Protein AF-A0A9P1MGE6-F1 (afdb_monomer_lite)

Radius of gyration: 12.97 Å; chains: 1; bounding box: 39×23×29 Å

Secondary structure (DSSP, 8-state):
--EEEE---EE-TTS-EEEEEEEEETTEEEEEEEE-TTSPPEEEETTTSGGGS--S-GGGSGGGGSTT-B--HHHHHHHHHHTTPPPPPP---

Foldseek 3Di:
DWWKFKDDQDQDPVRWGWTKTFTDDQFDTAWIWIDTPPDQIDIDGPPPRCVVDDPGTPVVDCRVVDPPRTDDPVVVVVVCVVSVHDDDDDDDD

Structure (mmCIF, N/CA/C/O backbone):
data_AF-A0A9P1MGE6-F1
#
_entry.id   AF-A0A9P1MGE6-F1
#
loop_
_atom_site.group_PDB
_atom_site.id
_atom_site.type_symbol
_atom_site.label_atom_id
_atom_site.label_alt_id
_atom_site.label_comp_id
_atom_site.label_asym_id
_atom_site.label_entity_id
_atom_site.label_seq_id
_atom_site.pdbx_PDB_ins_code
_atom_site.Cartn_x
_atom_site.Cartn_y
_atom_site.Cartn_z
_atom_site.occupancy
_atom_site.B_iso_or_equiv
_atom_site.auth_seq_id
_atom_site.auth_comp_id
_atom_site.auth_asym_id
_atom_site.auth_atom_id
_atom_site.pdbx_PDB_model_num
ATOM 1 N N . MET A 1 1 ? -13.399 -4.893 6.700 1.00 47.75 1 MET A N 1
ATOM 2 C CA . MET A 1 1 ? -12.854 -3.652 7.288 1.00 47.75 1 MET A CA 1
ATOM 3 C C . MET A 1 1 ? -11.391 -3.622 6.889 1.00 47.75 1 MET A C 1
ATOM 5 O O . MET A 1 1 ? -10.645 -4.457 7.373 1.00 47.75 1 MET A O 1
ATOM 9 N N . MET A 1 2 ? -11.038 -2.812 5.889 1.00 50.62 2 MET A N 1
ATOM 10 C CA . MET A 1 2 ? -9.665 -2.704 5.379 1.00 50.62 2 MET A CA 1
ATOM 11 C C . MET A 1 2 ? -8.891 -1.800 6.334 1.00 50.62 2 MET A C 1
ATOM 13 O O . MET A 1 2 ? -9.251 -0.634 6.485 1.00 50.62 2 MET A O 1
ATOM 17 N N . MET A 1 3 ? -7.907 -2.359 7.032 1.00 55.16 3 MET A N 1
ATOM 18 C CA . MET A 1 3 ? -7.119 -1.643 8.029 1.00 55.16 3 MET A CA 1
ATOM 19 C C . MET A 1 3 ? -5.793 -1.268 7.369 1.00 55.16 3 MET A C 1
ATOM 21 O O . MET A 1 3 ? -4.975 -2.130 7.049 1.00 55.16 3 MET A O 1
ATOM 25 N N . LEU A 1 4 ? -5.616 0.019 7.075 1.00 62.66 4 LEU A N 1
ATOM 26 C CA . LEU A 1 4 ? -4.383 0.523 6.480 1.00 62.66 4 LE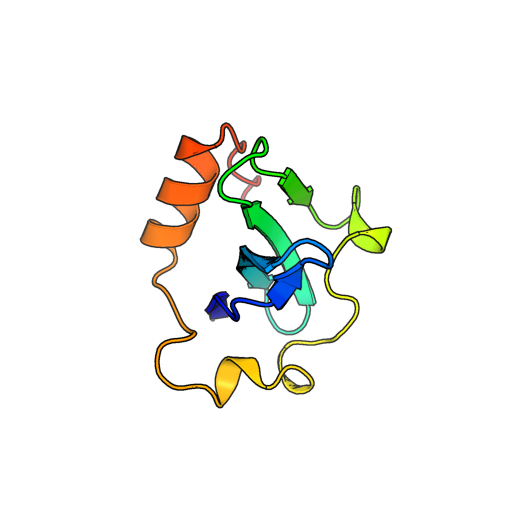U A CA 1
ATOM 27 C C . LEU A 1 4 ? -3.498 1.043 7.589 1.00 62.66 4 LEU A C 1
ATOM 29 O O . LEU A 1 4 ? -3.891 1.942 8.326 1.00 62.66 4 LEU A O 1
ATOM 33 N N . LEU A 1 5 ? -2.308 0.473 7.700 1.00 63.16 5 LEU A N 1
ATOM 34 C CA . LEU A 1 5 ? -1.382 0.811 8.759 1.00 63.16 5 LEU A CA 1
ATOM 35 C C . LEU A 1 5 ? -0.057 1.265 8.154 1.00 63.16 5 LEU A C 1
ATOM 37 O O . LEU A 1 5 ? 0.683 0.512 7.523 1.00 63.16 5 LEU A O 1
ATOM 41 N N . LEU A 1 6 ? 0.231 2.537 8.368 1.00 65.44 6 LEU A N 1
ATOM 42 C CA . LEU A 1 6 ? 1.550 3.127 8.321 1.00 65.44 6 LEU A CA 1
ATOM 43 C C . LEU A 1 6 ? 2.308 2.659 9.563 1.00 65.44 6 LEU A C 1
ATOM 45 O O . LEU A 1 6 ? 1.877 2.943 10.679 1.00 65.44 6 LEU A O 1
ATOM 49 N N . ALA A 1 7 ? 3.484 2.050 9.426 1.00 55.81 7 ALA A N 1
ATOM 50 C CA . ALA A 1 7 ? 4.434 2.269 10.506 1.00 55.81 7 ALA A CA 1
ATOM 51 C C . ALA A 1 7 ? 5.894 2.289 10.101 1.00 55.81 7 ALA A C 1
ATOM 53 O O . ALA A 1 7 ? 6.407 1.432 9.393 1.00 55.81 7 ALA A O 1
ATOM 54 N N . ILE A 1 8 ? 6.516 3.234 10.799 1.00 57.06 8 ILE A N 1
ATOM 55 C CA . ILE A 1 8 ? 7.890 3.335 11.256 1.00 57.06 8 ILE A CA 1
ATOM 56 C C . ILE A 1 8 ? 8.975 3.499 10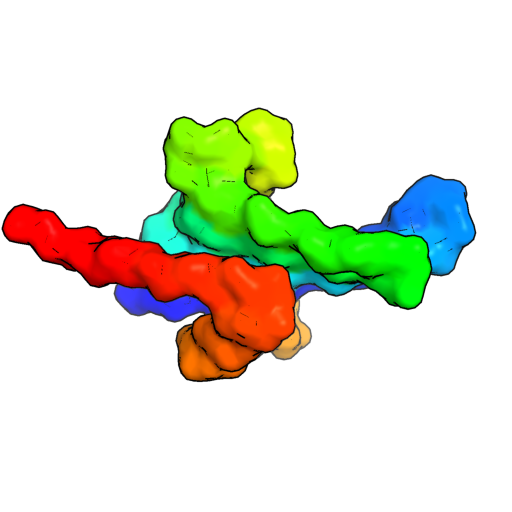.214 1.00 57.06 8 ILE A C 1
ATOM 58 O O . ILE A 1 8 ? 9.448 2.541 9.616 1.00 57.06 8 ILE A O 1
ATOM 62 N N . ASP A 1 9 ? 9.435 4.754 10.155 1.00 52.78 9 ASP A N 1
ATOM 63 C CA . ASP A 1 9 ? 10.807 5.193 10.448 1.00 52.78 9 ASP A CA 1
ATOM 64 C C . ASP A 1 9 ? 11.716 4.037 10.890 1.00 52.78 9 ASP A C 1
ATOM 66 O O . ASP A 1 9 ? 12.035 3.845 12.064 1.00 52.78 9 ASP A O 1
ATOM 70 N N . SER A 1 10 ? 12.056 3.192 9.929 1.00 50.28 10 SER A N 1
ATOM 71 C CA . SER A 1 10 ? 13.072 2.177 10.108 1.00 50.28 10 SER A CA 1
ATOM 72 C C . SER A 1 10 ? 14.373 2.897 9.795 1.00 50.28 10 SER A C 1
ATOM 74 O O . SER A 1 10 ? 14.477 3.476 8.704 1.00 50.28 10 SER A O 1
ATOM 76 N N . PRO A 1 11 ? 15.346 2.945 10.722 1.00 46.16 11 PRO A N 1
ATOM 77 C CA . PRO A 1 11 ? 16.647 3.489 10.390 1.00 46.16 11 PRO A CA 1
ATOM 78 C C . PRO A 1 11 ? 17.216 2.599 9.285 1.00 46.16 11 PRO A C 1
ATOM 80 O O . PRO A 1 11 ? 17.593 1.456 9.537 1.00 46.16 11 PRO A O 1
ATOM 83 N N . ALA A 1 12 ? 17.237 3.088 8.042 1.00 52.03 12 ALA A N 1
ATOM 84 C CA . ALA A 1 12 ? 18.030 2.436 7.018 1.00 52.03 12 ALA A CA 1
ATOM 85 C C . ALA A 1 12 ? 19.485 2.451 7.498 1.00 52.03 12 ALA A C 1
ATOM 87 O O . ALA A 1 12 ? 19.905 3.367 8.210 1.00 52.03 12 ALA A O 1
ATOM 88 N N . SER A 1 13 ? 20.271 1.465 7.079 1.00 50.72 13 SER A N 1
ATOM 89 C CA . SER A 1 13 ? 21.669 1.272 7.488 1.00 50.72 13 SER A CA 1
ATOM 90 C C . SER A 1 13 ? 22.559 2.517 7.293 1.00 50.72 13 SER A C 1
ATOM 92 O O . SER A 1 13 ? 23.596 2.632 7.935 1.00 50.72 13 SER A O 1
ATOM 94 N N . ASN A 1 14 ? 22.125 3.472 6.458 1.00 54.69 14 ASN A N 1
ATOM 95 C CA . ASN A 1 14 ? 22.788 4.751 6.180 1.00 54.69 14 ASN A CA 1
ATOM 96 C C . ASN A 1 14 ? 22.221 5.958 6.965 1.00 54.69 14 ASN A C 1
ATOM 98 O O . ASN A 1 14 ? 22.478 7.102 6.598 1.00 54.69 14 ASN A O 1
ATOM 102 N N . GLY A 1 15 ? 21.410 5.745 8.007 1.00 57.16 15 GLY A N 1
ATOM 103 C CA . GLY A 1 15 ? 20.821 6.823 8.816 1.00 57.16 15 GLY A CA 1
ATOM 104 C C . GLY A 1 15 ? 19.647 7.559 8.157 1.00 57.16 15 GLY A C 1
ATOM 105 O O . GLY A 1 15 ? 19.101 8.492 8.744 1.00 57.16 15 GLY A O 1
ATOM 106 N N . GLN A 1 16 ? 19.224 7.138 6.961 1.00 59.28 16 GLN A N 1
ATOM 107 C CA . GLN A 1 16 ? 18.024 7.656 6.308 1.00 59.28 16 GLN A CA 1
ATOM 108 C C . GLN A 1 16 ? 16.790 6.922 6.822 1.00 59.28 16 GLN A C 1
ATOM 110 O O . GLN A 1 16 ? 16.719 5.696 6.817 1.00 59.28 16 GLN A O 1
ATOM 115 N N . ARG A 1 17 ? 15.808 7.684 7.283 1.00 69.75 17 ARG A N 1
ATOM 116 C CA . ARG A 1 17 ? 14.561 7.149 7.819 1.00 69.75 17 ARG A CA 1
ATOM 117 C C . ARG A 1 17 ? 13.586 6.945 6.666 1.00 69.75 17 ARG A C 1
ATOM 119 O O . ARG A 1 17 ? 13.227 7.908 5.993 1.00 69.75 17 ARG A O 1
ATOM 126 N N . GLY A 1 18 ? 13.236 5.690 6.398 1.00 77.38 18 GLY A N 1
ATOM 127 C CA . GLY A 1 18 ? 12.245 5.337 5.382 1.00 77.38 18 GLY A CA 1
ATOM 128 C C . GLY A 1 18 ? 10.831 5.316 5.958 1.00 77.38 18 GLY A C 1
ATOM 129 O O . GLY A 1 18 ? 10.648 5.001 7.133 1.00 77.38 18 GLY A O 1
ATOM 130 N N . VAL A 1 19 ? 9.836 5.620 5.128 1.00 83.56 19 VAL A N 1
ATOM 131 C CA . VAL A 1 19 ? 8.409 5.541 5.463 1.00 83.56 19 VAL A CA 1
ATOM 132 C C . VAL A 1 19 ? 7.788 4.347 4.745 1.00 83.56 19 VAL A C 1
ATOM 134 O O . VAL A 1 19 ? 8.023 4.145 3.554 1.00 83.56 19 VAL A O 1
ATOM 137 N N . TRP A 1 20 ? 7.028 3.538 5.483 1.00 86.12 20 TRP A N 1
ATOM 138 C CA . TRP A 1 20 ? 6.425 2.300 4.991 1.00 86.12 20 TRP A CA 1
ATOM 139 C C . TRP A 1 20 ? 4.903 2.377 5.110 1.00 86.12 20 TRP A C 1
ATOM 141 O O . TRP A 1 20 ? 4.366 2.437 6.219 1.00 86.12 20 TRP A O 1
ATOM 151 N N . TYR A 1 21 ? 4.207 2.342 3.976 1.00 87.38 21 TYR A N 1
ATOM 152 C CA . TYR A 1 21 ? 2.746 2.274 3.926 1.00 87.38 21 TYR A CA 1
ATOM 153 C C . TYR A 1 21 ? 2.326 0.840 3.627 1.00 87.38 21 TYR A C 1
ATOM 155 O O . TYR A 1 21 ? 2.712 0.305 2.589 1.00 87.38 21 TYR A O 1
ATOM 163 N N . SER A 1 22 ? 1.522 0.230 4.497 1.00 87.94 22 SER A N 1
ATOM 164 C CA . SER A 1 22 ? 1.053 -1.147 4.318 1.00 87.94 22 SER A CA 1
ATOM 165 C C . SER A 1 22 ? -0.469 -1.194 4.253 1.00 87.94 22 SER A C 1
ATOM 167 O O . SER A 1 22 ? -1.164 -0.730 5.160 1.00 87.94 22 SER A O 1
ATOM 169 N N . HIS A 1 23 ? -0.996 -1.768 3.175 1.00 88.75 23 HIS A N 1
ATOM 170 C CA . HIS A 1 23 ? -2.423 -1.999 3.006 1.00 88.75 23 HIS A CA 1
ATOM 171 C C . HIS A 1 23 ? -2.728 -3.477 3.229 1.00 88.75 23 HIS A C 1
ATOM 173 O O . HIS A 1 23 ? -2.339 -4.320 2.414 1.00 88.75 23 HIS A O 1
ATOM 179 N N . PHE A 1 24 ? -3.443 -3.767 4.315 1.00 87.25 24 PHE A N 1
ATOM 180 C CA . PHE A 1 24 ? -3.928 -5.101 4.639 1.00 87.25 24 PHE A CA 1
ATOM 181 C C . PHE A 1 24 ? -5.372 -5.293 4.168 1.00 87.25 24 PHE A C 1
ATOM 183 O O . PHE A 1 24 ? -6.233 -4.443 4.414 1.00 87.25 24 PHE A O 1
ATOM 190 N N . ASP A 1 25 ? -5.635 -6.435 3.534 1.00 85.94 25 ASP A N 1
ATOM 191 C CA . ASP A 1 25 ? -6.984 -6.948 3.310 1.00 85.94 25 ASP A CA 1
ATOM 192 C C . ASP A 1 25 ? -7.237 -8.101 4.288 1.00 85.94 25 ASP A C 1
ATOM 194 O O . ASP A 1 25 ? -6.691 -9.202 4.176 1.00 85.94 25 ASP A O 1
ATOM 198 N N . GLY A 1 26 ? -8.005 -7.811 5.338 1.00 86.62 26 GLY A N 1
ATOM 199 C CA . GLY A 1 26 ? -8.107 -8.697 6.493 1.00 86.62 26 GLY A CA 1
ATOM 200 C C . GLY A 1 26 ? -6.763 -8.822 7.216 1.00 86.62 26 GLY A C 1
ATOM 201 O O . GLY A 1 26 ? -6.204 -7.825 7.665 1.00 86.62 26 GLY A O 1
ATOM 202 N N . GLN A 1 27 ? -6.262 -10.052 7.349 1.00 85.44 27 GLN A N 1
ATOM 203 C CA . GLN A 1 27 ? -5.030 -10.332 8.090 1.00 85.44 27 GLN A CA 1
ATOM 204 C C . GLN A 1 27 ? -3.765 -10.174 7.245 1.00 85.44 27 GLN A C 1
ATOM 206 O O . GLN A 1 27 ? -2.689 -10.086 7.821 1.00 85.44 27 GLN A O 1
ATOM 211 N N . TYR A 1 28 ? -3.856 -10.151 5.916 1.00 86.06 28 TYR A N 1
ATOM 212 C CA . TYR A 1 28 ? -2.682 -10.239 5.046 1.00 86.06 28 TYR A CA 1
ATOM 213 C C . TYR A 1 28 ? -2.483 -8.967 4.234 1.00 86.06 28 TYR A C 1
ATOM 215 O O . TYR A 1 28 ? -3.436 -8.266 3.894 1.00 86.06 28 TYR A O 1
ATOM 223 N N . ILE A 1 29 ? -1.223 -8.655 3.942 1.00 87.44 29 ILE A N 1
ATOM 224 C CA . ILE A 1 29 ? -0.866 -7.485 3.150 1.00 87.44 29 ILE A CA 1
ATOM 225 C C . ILE A 1 29 ? -1.202 -7.717 1.672 1.00 87.44 29 ILE A C 1
ATOM 227 O O . ILE A 1 29 ? -0.962 -8.790 1.127 1.00 87.44 29 ILE A O 1
ATOM 231 N N . CYS A 1 30 ? -1.744 -6.698 1.010 1.00 89.50 30 CYS A N 1
ATOM 232 C CA . CYS A 1 30 ? -2.041 -6.729 -0.425 1.00 89.50 30 CYS A CA 1
ATOM 233 C C . CYS A 1 30 ? -1.211 -5.726 -1.222 1.00 89.50 30 CYS A C 1
ATOM 235 O O . CYS A 1 30 ? -0.904 -5.966 -2.390 1.00 89.50 30 CYS A O 1
ATOM 237 N N . ARG A 1 31 ? -0.850 -4.593 -0.609 1.00 90.19 31 ARG A N 1
ATOM 238 C CA . ARG A 1 31 ? 0.037 -3.583 -1.198 1.00 90.19 31 ARG A CA 1
ATOM 239 C C . ARG A 1 31 ? 0.959 -2.999 -0.149 1.00 90.19 31 ARG A C 1
ATOM 241 O O . ARG A 1 31 ? 0.552 -2.817 0.998 1.00 90.19 31 ARG A O 1
ATOM 248 N N . GLN A 1 32 ? 2.158 -2.635 -0.577 1.00 90.00 32 GLN A N 1
ATOM 249 C CA . GLN A 1 32 ? 3.125 -1.936 0.253 1.00 90.00 32 GLN A CA 1
ATOM 250 C C . GLN A 1 32 ? 3.808 -0.827 -0.548 1.00 90.00 32 GLN A C 1
ATOM 252 O O . GLN A 1 32 ? 4.079 -0.985 -1.737 1.00 90.00 32 GLN A O 1
ATOM 257 N N . ILE A 1 33 ? 4.091 0.291 0.111 1.00 89.94 33 ILE A N 1
ATOM 258 C CA . ILE A 1 33 ? 4.913 1.379 -0.420 1.00 89.94 33 ILE A CA 1
ATOM 259 C C . ILE A 1 33 ? 6.089 1.555 0.523 1.00 89.94 33 ILE A C 1
ATOM 261 O O . ILE A 1 33 ? 5.888 1.708 1.728 1.00 89.94 33 ILE A O 1
ATOM 265 N N . ILE A 1 34 ? 7.299 1.573 -0.021 1.00 88.25 34 ILE A N 1
ATOM 266 C CA . ILE A 1 34 ? 8.507 1.922 0.720 1.00 88.25 34 ILE A CA 1
ATOM 267 C C . ILE A 1 34 ? 9.063 3.202 0.114 1.00 88.25 34 ILE A C 1
ATOM 269 O O . ILE A 1 34 ? 9.417 3.234 -1.061 1.00 88.25 34 ILE A O 1
ATOM 273 N N . GLN A 1 35 ? 9.147 4.257 0.915 1.00 85.25 35 GLN A N 1
ATOM 274 C CA . GLN A 1 35 ? 9.695 5.536 0.491 1.00 85.25 35 GLN A CA 1
ATOM 275 C C . GLN A 1 35 ? 10.936 5.877 1.309 1.00 85.25 35 GLN A C 1
ATOM 277 O O . GLN A 1 35 ? 10.877 5.979 2.533 1.00 85.25 35 GLN A O 1
ATOM 282 N N . TYR A 1 36 ? 12.049 6.117 0.621 1.00 83.31 36 TYR A N 1
ATOM 283 C CA . TYR A 1 36 ? 13.250 6.702 1.211 1.00 83.31 36 TYR A CA 1
ATOM 284 C C . TYR A 1 36 ? 13.411 8.146 0.719 1.00 83.31 36 TYR A C 1
ATOM 286 O O . TYR A 1 36 ? 13.048 8.445 -0.415 1.00 83.31 36 TYR A O 1
ATOM 294 N N . PRO A 1 37 ? 13.979 9.058 1.524 1.00 79.69 37 PRO A N 1
ATOM 295 C CA . PRO A 1 37 ? 14.124 10.464 1.138 1.00 79.69 37 PRO A CA 1
ATOM 296 C C . PRO A 1 37 ? 15.066 10.699 -0.055 1.00 79.69 37 PRO A C 1
ATOM 298 O O . PRO A 1 37 ? 15.018 11.764 -0.661 1.00 79.69 37 PRO A O 1
ATOM 301 N N . SER A 1 38 ? 15.937 9.743 -0.391 1.00 79.88 38 SER A N 1
ATOM 302 C CA . SER A 1 38 ? 16.919 9.868 -1.483 1.00 79.88 38 SER A CA 1
ATOM 303 C C . SER A 1 38 ? 16.800 8.776 -2.543 1.00 79.88 38 SER A C 1
ATOM 305 O O . SER A 1 38 ? 17.740 8.555 -3.303 1.00 79.88 38 SER A O 1
ATOM 307 N N . SER A 1 39 ? 15.681 8.058 -2.586 1.00 83.44 39 SER A N 1
ATOM 308 C CA . SER A 1 39 ? 15.464 7.001 -3.573 1.00 83.44 39 SER A CA 1
ATOM 309 C C . SER A 1 39 ? 14.049 7.054 -4.107 1.00 83.44 39 SER A C 1
ATOM 311 O O . SER A 1 39 ? 13.143 7.552 -3.437 1.00 83.44 39 SER A O 1
ATOM 313 N N . ASP A 1 40 ? 13.871 6.515 -5.307 1.00 86.94 40 ASP A N 1
ATOM 314 C CA . ASP A 1 40 ? 12.546 6.334 -5.870 1.00 86.94 40 ASP A CA 1
ATOM 315 C C . ASP A 1 40 ? 11.681 5.455 -4.949 1.00 86.94 40 ASP A C 1
ATOM 317 O O . ASP A 1 40 ? 12.181 4.500 -4.337 1.00 86.94 40 ASP A O 1
ATOM 321 N N . PRO A 1 41 ? 10.385 5.778 -4.821 1.00 89.06 41 PRO A N 1
ATOM 322 C CA . PRO A 1 41 ? 9.450 4.987 -4.040 1.00 89.06 41 PRO A CA 1
ATOM 323 C C . PRO A 1 41 ? 9.307 3.592 -4.652 1.00 89.06 41 PRO A C 1
ATOM 325 O O . PRO A 1 41 ? 9.173 3.423 -5.864 1.00 89.06 41 PRO A O 1
ATOM 328 N N . ILE A 1 42 ? 9.292 2.581 -3.793 1.00 90.81 42 ILE A N 1
ATOM 329 C CA . ILE A 1 42 ? 9.122 1.188 -4.185 1.00 90.81 42 ILE A CA 1
ATOM 330 C C . ILE A 1 42 ? 7.667 0.809 -3.938 1.00 90.81 42 ILE A C 1
ATOM 332 O O . ILE A 1 42 ? 7.178 0.901 -2.811 1.00 90.81 42 ILE A O 1
ATOM 336 N N . LEU A 1 43 ? 6.985 0.371 -4.993 1.00 92.19 43 LEU A N 1
ATOM 337 C CA . LEU A 1 43 ? 5.608 -0.108 -4.947 1.00 92.19 43 LEU A CA 1
ATOM 338 C C . LEU A 1 43 ? 5.597 -1.627 -5.073 1.00 92.19 43 LEU A C 1
ATOM 340 O O . LEU A 1 43 ? 6.110 -2.165 -6.051 1.00 92.19 43 LEU A O 1
ATOM 344 N N . LEU A 1 44 ? 4.994 -2.299 -4.098 1.00 91.44 44 LEU A N 1
ATOM 345 C CA . LEU A 1 44 ? 4.954 -3.755 -4.003 1.00 91.44 44 LEU A CA 1
ATOM 346 C C . LEU A 1 44 ? 3.501 -4.227 -3.954 1.00 91.44 44 LEU A C 1
ATOM 348 O O . LEU A 1 44 ? 2.669 -3.620 -3.267 1.00 91.44 44 LEU A O 1
ATOM 352 N N . I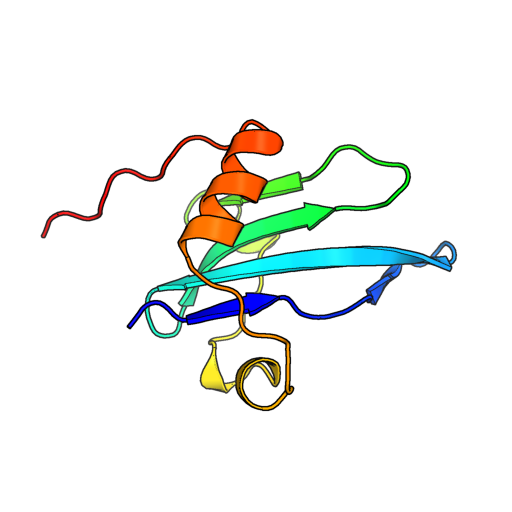LE A 1 45 ? 3.197 -5.304 -4.675 1.00 91.69 45 ILE A N 1
ATOM 353 C CA . ILE A 1 45 ? 1.871 -5.931 -4.695 1.00 91.69 45 ILE A CA 1
ATOM 354 C C . ILE A 1 45 ? 1.962 -7.414 -4.327 1.00 91.69 45 ILE A C 1
ATOM 356 O O . ILE A 1 45 ? 2.871 -8.124 -4.766 1.00 91.69 45 ILE A O 1
ATOM 360 N N . ALA A 1 46 ? 0.982 -7.889 -3.560 1.00 89.00 46 ALA A N 1
ATOM 361 C CA . ALA A 1 46 ? 0.885 -9.301 -3.211 1.00 89.00 46 ALA A CA 1
ATOM 362 C C . ALA A 1 46 ? 0.709 -10.173 -4.465 1.00 89.00 46 ALA A C 1
ATOM 364 O O . ALA A 1 46 ? 0.109 -9.752 -5.460 1.00 89.00 46 ALA A O 1
ATOM 365 N N . GLY A 1 47 ? 1.261 -11.382 -4.429 1.00 87.06 47 GLY A N 1
ATOM 366 C CA . GLY A 1 47 ? 1.326 -12.328 -5.544 1.00 87.06 47 GLY A CA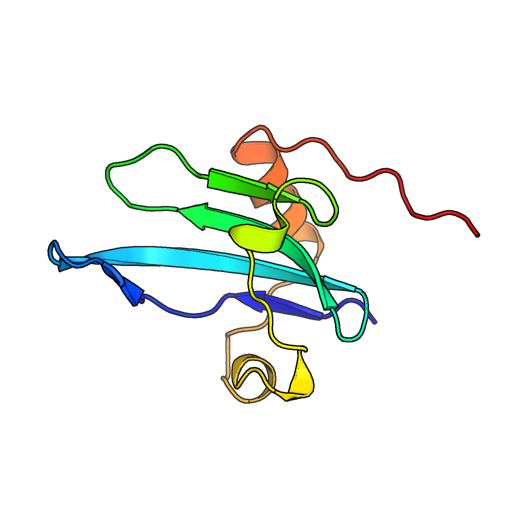 1
ATOM 367 C C . GLY A 1 47 ? 2.477 -12.080 -6.525 1.00 87.06 47 GLY A C 1
ATOM 368 O O . GLY A 1 47 ? 2.842 -12.987 -7.273 1.00 87.06 47 GLY A O 1
ATOM 369 N N . LYS A 1 48 ? 3.049 -10.869 -6.557 1.00 88.50 48 LYS A N 1
ATOM 370 C CA . LYS A 1 48 ? 4.196 -10.529 -7.415 1.00 88.50 48 LYS A CA 1
ATOM 371 C C . LYS A 1 48 ? 5.461 -10.293 -6.601 1.00 88.50 48 LYS A C 1
ATOM 373 O O . LYS A 1 48 ? 6.524 -10.780 -6.971 1.00 88.50 48 LYS A O 1
ATOM 378 N N . ASP A 1 49 ? 5.332 -9.535 -5.519 1.00 90.12 49 ASP A N 1
ATOM 379 C CA . ASP A 1 49 ? 6.456 -9.009 -4.753 1.00 90.12 49 ASP A CA 1
ATOM 380 C C . ASP A 1 49 ? 6.491 -9.568 -3.318 1.00 90.12 49 ASP A C 1
ATOM 382 O O . ASP A 1 49 ? 7.128 -8.980 -2.448 1.00 90.12 49 ASP A O 1
ATOM 386 N N . ASP A 1 50 ? 5.832 -10.707 -3.061 1.00 84.94 50 ASP A N 1
ATOM 387 C CA . ASP A 1 50 ? 5.620 -11.270 -1.713 1.00 84.94 50 ASP A CA 1
ATOM 388 C C . ASP A 1 50 ? 6.917 -11.415 -0.903 1.00 84.94 50 ASP A C 1
ATOM 390 O O . ASP A 1 50 ? 6.946 -11.128 0.289 1.00 84.94 50 ASP A O 1
ATOM 394 N N . VAL A 1 51 ? 8.019 -11.793 -1.563 1.00 86.75 51 VAL A N 1
ATOM 395 C CA . VAL A 1 51 ? 9.348 -11.961 -0.939 1.00 86.75 51 VAL A CA 1
ATOM 396 C C . VAL A 1 51 ? 9.904 -10.643 -0.377 1.00 86.75 51 VAL A C 1
ATOM 398 O O . VAL A 1 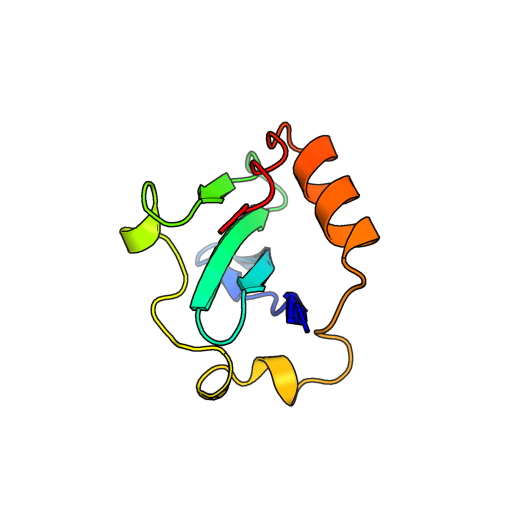51 ? 10.753 -10.651 0.512 1.00 86.75 51 VAL A O 1
ATOM 401 N N . HIS A 1 52 ? 9.440 -9.504 -0.888 1.00 83.19 52 HIS A N 1
ATOM 402 C CA . HIS A 1 52 ? 9.872 -8.163 -0.491 1.00 83.19 52 HIS A CA 1
ATOM 403 C C . HIS A 1 52 ? 8.855 -7.442 0.408 1.00 83.19 52 HIS A C 1
ATOM 405 O O . HIS A 1 52 ? 9.097 -6.305 0.821 1.00 83.19 52 HIS A O 1
ATOM 411 N N . MET A 1 53 ? 7.722 -8.077 0.708 1.00 85.94 53 MET A N 1
ATOM 412 C CA . MET A 1 53 ? 6.644 -7.520 1.523 1.00 85.94 53 MET A CA 1
ATOM 413 C C . MET A 1 53 ? 6.695 -8.047 2.962 1.00 85.94 53 MET A C 1
ATOM 415 O O . MET A 1 53 ? 7.465 -8.946 3.297 1.00 85.94 53 MET A O 1
ATOM 419 N N . CYS A 1 54 ? 5.885 -7.458 3.843 1.00 82.31 54 CYS A N 1
ATOM 420 C CA . CYS A 1 54 ? 5.718 -7.971 5.198 1.00 82.31 54 CYS A CA 1
ATOM 421 C C . CYS A 1 54 ? 5.148 -9.404 5.175 1.00 82.31 54 CYS A C 1
ATOM 423 O O . CYS A 1 54 ? 4.052 -9.619 4.664 1.00 82.31 54 CYS A O 1
ATOM 425 N N . ASP A 1 55 ? 5.868 -10.369 5.760 1.00 80.50 55 ASP A N 1
ATOM 426 C CA . ASP A 1 55 ? 5.437 -11.779 5.821 1.00 80.50 55 ASP A CA 1
ATOM 427 C C . ASP A 1 55 ? 4.414 -12.053 6.938 1.00 80.50 55 ASP A C 1
ATOM 429 O O . ASP A 1 55 ? 3.758 -13.093 6.962 1.00 80.50 55 ASP A O 1
ATOM 433 N N . ARG A 1 56 ? 4.255 -11.109 7.872 1.00 83.50 56 ARG A N 1
ATOM 434 C CA . ARG A 1 56 ? 3.463 -11.317 9.084 1.00 83.50 56 ARG A CA 1
ATOM 435 C C . ARG A 1 56 ? 2.025 -10.833 8.928 1.00 83.50 56 ARG A C 1
ATOM 437 O O . ARG A 1 56 ? 1.798 -9.760 8.365 1.00 83.50 56 ARG A O 1
ATOM 444 N N . PRO A 1 57 ? 1.053 -11.567 9.495 1.00 84.62 57 PRO A N 1
ATOM 445 C CA . PRO A 1 57 ? -0.324 -11.121 9.534 1.00 84.62 57 PRO A CA 1
ATOM 446 C C . PRO A 1 57 ? -0.499 -9.915 10.461 1.00 84.62 57 PRO A C 1
ATOM 448 O O . PRO A 1 57 ? 0.267 -9.703 11.403 1.00 84.62 57 PRO A O 1
ATOM 451 N N . LEU A 1 58 ? -1.544 -9.137 10.197 1.00 84.25 58 LEU A N 1
ATOM 452 C CA . LEU A 1 58 ? -1.841 -7.856 10.826 1.00 84.25 58 LEU A CA 1
ATOM 453 C C . LEU A 1 58 ? -1.856 -7.892 12.359 1.00 84.25 58 LEU A C 1
ATOM 455 O O . LEU A 1 58 ? -1.350 -6.980 13.007 1.00 84.25 58 LEU A O 1
ATOM 459 N N . ASP A 1 59 ? -2.417 -8.943 12.945 1.00 85.00 59 ASP A N 1
ATOM 460 C CA . ASP A 1 59 ? -2.509 -9.152 14.394 1.00 85.00 59 ASP A CA 1
ATOM 461 C C . ASP A 1 59 ? -1.161 -9.469 15.056 1.00 85.00 59 ASP A C 1
ATOM 463 O O . ASP A 1 59 ? -0.979 -9.216 16.248 1.00 85.00 59 ASP A O 1
ATOM 467 N N . GLN A 1 60 ? -0.214 -9.996 14.281 1.00 84.62 60 GLN A N 1
ATOM 468 C CA . GLN A 1 60 ? 1.176 -10.199 14.684 1.00 84.62 60 GLN A CA 1
ATOM 469 C C . GLN A 1 60 ? 2.047 -8.973 14.413 1.00 84.62 60 GLN A C 1
ATOM 471 O O . GLN A 1 60 ? 3.211 -8.938 14.821 1.00 84.62 60 GLN A O 1
ATOM 476 N N . THR A 1 61 ? 1.499 -7.962 13.739 1.00 77.94 61 THR A N 1
ATOM 477 C CA . THR A 1 61 ? 2.131 -6.655 13.635 1.00 77.94 61 THR A CA 1
ATOM 478 C C . THR A 1 61 ? 1.696 -5.776 14.813 1.00 77.94 61 THR A C 1
ATOM 480 O O . THR A 1 61 ? 0.514 -5.670 15.134 1.00 77.94 61 THR A O 1
ATOM 483 N N . ASP A 1 62 ? 2.631 -5.066 15.447 1.00 81.12 62 ASP A N 1
ATOM 484 C CA . ASP A 1 62 ? 2.299 -4.079 16.493 1.00 81.12 62 ASP A CA 1
ATOM 485 C C . ASP A 1 62 ? 1.646 -2.799 15.928 1.00 81.12 62 ASP A C 1
ATOM 487 O O . ASP A 1 62 ? 1.447 -1.813 16.641 1.00 81.12 62 ASP A O 1
ATOM 491 N N . LEU A 1 63 ? 1.303 -2.800 14.638 1.00 79.81 63 LEU A N 1
ATOM 492 C CA . LEU A 1 63 ? 0.734 -1.670 13.920 1.00 79.81 63 LEU A CA 1
ATOM 493 C C . LEU A 1 63 ? -0.599 -1.227 14.530 1.00 79.81 63 LEU A C 1
ATOM 495 O O . LEU A 1 63 ? -0.780 -0.051 14.831 1.00 79.81 63 LEU A O 1
ATOM 499 N N . THR A 1 64 ? -1.497 -2.178 14.794 1.00 79.88 64 THR A N 1
ATOM 500 C CA . THR A 1 64 ? -2.848 -1.913 15.329 1.00 79.88 64 THR A CA 1
ATOM 501 C C . THR A 1 64 ? -2.823 -1.335 16.744 1.00 79.88 64 THR A C 1
ATOM 503 O O . THR A 1 64 ? -3.768 -0.682 17.182 1.00 79.88 64 THR A O 1
ATOM 506 N N . ARG A 1 65 ? -1.721 -1.550 17.471 1.00 81.25 65 ARG A N 1
ATOM 507 C CA . ARG A 1 65 ? -1.511 -1.067 18.841 1.00 81.25 65 ARG A CA 1
ATOM 508 C C . ARG A 1 65 ? -0.862 0.312 18.879 1.00 81.25 65 ARG A C 1
ATOM 510 O O . ARG A 1 65 ? -0.832 0.952 19.932 1.00 81.25 65 ARG A O 1
ATOM 517 N N . ARG A 1 66 ? -0.324 0.785 17.754 1.00 79.06 66 ARG A N 1
ATOM 518 C CA . ARG A 1 66 ? 0.434 2.030 17.681 1.00 79.06 66 ARG A CA 1
ATOM 519 C C . ARG A 1 66 ? -0.487 3.185 17.294 1.00 79.06 66 ARG A C 1
ATOM 521 O O . ARG A 1 66 ? -0.983 3.277 16.176 1.00 79.06 66 ARG A O 1
ATOM 528 N N . LYS A 1 67 ? -0.707 4.11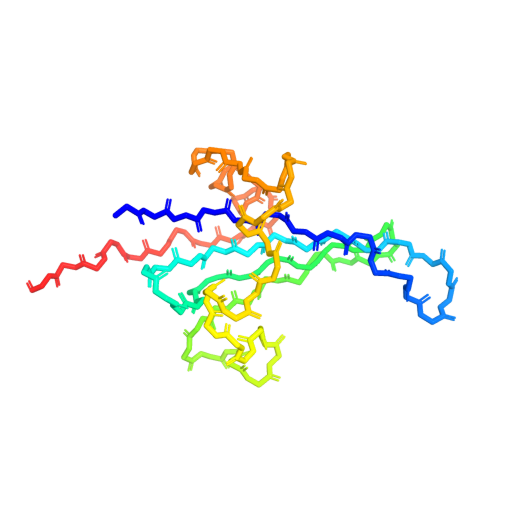0 18.228 1.00 77.69 67 LYS A N 1
ATOM 529 C CA . LYS A 1 67 ? -1.552 5.288 17.989 1.00 77.69 67 LYS A CA 1
ATOM 530 C C . LYS A 1 67 ? -0.989 6.128 16.833 1.00 77.69 67 LYS A C 1
ATOM 532 O O . LYS A 1 67 ? 0.174 6.518 16.878 1.00 77.69 67 LYS A O 1
ATOM 537 N N . GLY A 1 68 ? -1.823 6.419 15.834 1.00 76.62 68 GLY A N 1
ATOM 538 C CA . GLY A 1 68 ? -1.435 7.186 14.642 1.00 76.62 68 GLY A CA 1
ATOM 539 C C . GLY A 1 68 ? -0.773 6.366 13.531 1.00 76.62 68 GLY A C 1
ATOM 540 O O . GLY A 1 68 ? -0.317 6.952 12.557 1.00 76.62 68 GLY A O 1
ATOM 541 N N . ALA A 1 69 ? -0.711 5.037 13.665 1.00 78.69 69 ALA A N 1
ATOM 542 C CA . ALA A 1 69 ? -0.315 4.158 12.568 1.00 78.69 69 ALA A CA 1
ATOM 543 C C . ALA A 1 69 ? -1.420 4.010 11.514 1.00 78.69 69 ALA A C 1
ATOM 545 O O . ALA A 1 69 ? -1.132 3.775 10.351 1.00 78.69 69 ALA A O 1
ATOM 546 N N . GLU A 1 70 ? -2.692 4.138 11.885 1.00 83.56 70 GLU A N 1
ATOM 547 C CA . GLU A 1 70 ? -3.788 3.965 10.931 1.00 83.56 70 GLU A CA 1
ATOM 548 C C . GLU A 1 70 ? -4.005 5.223 10.083 1.00 83.56 70 GLU A C 1
ATOM 550 O O . GLU A 1 70 ? -4.057 6.331 10.624 1.00 83.56 70 GLU A O 1
ATOM 555 N N . ILE A 1 71 ? -4.164 5.041 8.768 1.00 83.56 71 ILE A N 1
ATOM 556 C CA . ILE A 1 71 ? -4.525 6.111 7.826 1.00 83.56 71 ILE A CA 1
ATOM 557 C C . ILE A 1 71 ? -5.815 5.767 7.064 1.00 83.56 71 ILE A C 1
ATOM 559 O O . ILE A 1 71 ? -6.108 4.589 6.845 1.00 83.56 71 ILE A O 1
ATOM 563 N N . PRO A 1 72 ? -6.597 6.764 6.611 1.00 83.88 72 PRO A N 1
ATOM 564 C CA . PRO A 1 72 ? -7.785 6.517 5.805 1.00 83.88 72 PRO A CA 1
ATOM 565 C C . PRO A 1 72 ? -7.453 5.843 4.458 1.00 83.88 72 PRO A C 1
ATOM 567 O O . PRO A 1 72 ? -6.454 6.192 3.826 1.00 83.88 72 PRO A O 1
ATOM 570 N N . PRO A 1 73 ? -8.337 4.978 3.922 1.00 80.94 73 PRO A N 1
ATOM 571 C CA . PRO A 1 73 ? -8.135 4.344 2.614 1.00 80.94 73 PRO A CA 1
ATOM 572 C C . PRO A 1 73 ? -7.896 5.337 1.473 1.00 80.94 73 PRO A C 1
ATOM 574 O O . PRO A 1 73 ? -7.030 5.120 0.632 1.00 80.94 73 PRO A O 1
ATOM 577 N N . GLY A 1 74 ? -8.630 6.455 1.461 1.00 83.75 74 GLY A N 1
ATOM 578 C CA . GLY A 1 74 ? -8.468 7.488 0.436 1.00 83.75 74 GLY A CA 1
ATOM 579 C C . GLY A 1 74 ? -7.091 8.153 0.461 1.00 83.75 74 GLY A C 1
ATOM 580 O O . GLY A 1 74 ? -6.580 8.534 -0.587 1.00 83.75 74 GLY A O 1
ATOM 581 N N . GLU A 1 75 ? -6.461 8.252 1.634 1.00 86.31 75 GLU A N 1
ATOM 582 C CA . GLU A 1 75 ? -5.110 8.799 1.758 1.00 86.31 75 GLU A CA 1
ATOM 583 C C . GLU A 1 75 ? -4.080 7.851 1.139 1.00 86.31 75 GLU A C 1
ATOM 585 O O . GLU A 1 75 ? -3.247 8.282 0.344 1.00 86.31 75 GLU A O 1
ATOM 590 N N . PHE A 1 76 ? -4.191 6.549 1.412 1.00 87.12 76 PHE A N 1
ATOM 591 C CA . PHE A 1 76 ? -3.321 5.555 0.787 1.00 87.12 76 PHE A CA 1
ATOM 592 C C . PHE A 1 76 ? -3.476 5.525 -0.732 1.00 87.12 76 PHE A C 1
ATOM 594 O O . PHE A 1 76 ? -2.470 5.502 -1.432 1.00 87.12 76 PHE A O 1
ATOM 601 N N . GLU A 1 77 ? -4.705 5.547 -1.260 1.00 87.56 77 GLU A N 1
ATOM 602 C CA . GLU A 1 77 ? -4.913 5.569 -2.715 1.00 87.56 77 GLU A CA 1
ATOM 603 C C . GLU A 1 77 ? -4.289 6.814 -3.356 1.00 87.56 77 GLU A C 1
ATOM 605 O O . GLU A 1 77 ? -3.693 6.710 -4.427 1.00 87.56 77 GLU A O 1
ATOM 610 N N . ASN A 1 78 ? -4.357 7.970 -2.686 1.00 88.75 78 ASN A N 1
ATOM 611 C CA . ASN A 1 78 ? -3.700 9.188 -3.157 1.00 88.75 78 ASN A CA 1
ATOM 612 C C . ASN A 1 78 ? -2.176 9.023 -3.204 1.00 88.75 78 ASN A C 1
ATOM 614 O O . ASN A 1 78 ? -1.566 9.370 -4.213 1.00 88.75 78 ASN A O 1
ATOM 618 N N . VAL A 1 79 ? -1.562 8.470 -2.153 1.00 88.62 79 VAL A N 1
ATOM 619 C CA . VAL A 1 79 ? -0.109 8.216 -2.104 1.00 88.62 79 VAL A CA 1
ATOM 620 C C . VAL A 1 79 ? 0.302 7.174 -3.152 1.00 88.62 79 VAL A C 1
ATOM 622 O O . VAL A 1 79 ? 1.264 7.374 -3.891 1.00 88.62 79 VAL A O 1
ATOM 625 N N . TRP A 1 80 ? -0.457 6.087 -3.270 1.00 89.75 80 TRP A N 1
ATOM 626 C CA . TRP A 1 80 ? -0.239 5.029 -4.253 1.00 89.75 80 TRP A CA 1
ATOM 627 C C . TRP A 1 80 ? -0.289 5.577 -5.682 1.00 89.75 80 TRP A C 1
ATOM 629 O O . TRP A 1 80 ? 0.639 5.353 -6.458 1.00 89.75 80 TRP A O 1
ATOM 639 N N . ALA A 1 81 ? -1.325 6.350 -6.018 1.00 91.31 81 ALA A N 1
ATOM 640 C CA . ALA A 1 81 ? -1.464 6.977 -7.328 1.00 91.31 81 ALA A CA 1
ATOM 641 C C . ALA A 1 81 ? -0.382 8.038 -7.585 1.00 91.31 81 ALA A C 1
ATOM 643 O O . ALA A 1 81 ? 0.140 8.117 -8.696 1.00 91.31 81 ALA A O 1
ATOM 644 N N . HIS A 1 82 ? -0.010 8.819 -6.564 1.00 90.25 82 HIS A N 1
ATOM 645 C CA . HIS A 1 82 ? 1.042 9.833 -6.657 1.00 90.25 82 HIS A CA 1
ATOM 646 C C . HIS A 1 82 ? 2.391 9.230 -7.069 1.00 90.25 82 HIS A C 1
ATOM 648 O O . HIS A 1 82 ? 3.093 9.806 -7.897 1.00 90.25 82 HIS A O 1
ATOM 654 N N . PHE A 1 83 ? 2.720 8.042 -6.561 1.00 89.88 83 PHE A N 1
ATOM 655 C CA . PHE A 1 83 ? 3.937 7.314 -6.925 1.00 89.88 83 PHE A CA 1
ATOM 656 C C . PHE A 1 83 ? 3.797 6.436 -8.182 1.00 89.88 83 PHE A C 1
ATOM 658 O O . PHE A 1 83 ? 4.694 5.657 -8.492 1.00 89.88 83 PHE A O 1
ATOM 665 N N . GLY A 1 84 ? 2.698 6.557 -8.934 1.00 89.06 84 GLY A N 1
ATOM 666 C CA . GLY A 1 84 ? 2.488 5.829 -10.192 1.00 89.06 84 GLY A CA 1
ATOM 667 C C . GLY A 1 84 ? 1.906 4.420 -10.029 1.00 89.06 84 GLY A C 1
ATOM 668 O O . GLY A 1 84 ? 1.894 3.633 -10.979 1.00 89.06 84 GLY A O 1
ATOM 669 N N . GLY A 1 85 ? 1.401 4.089 -8.843 1.00 86.12 85 GLY A N 1
ATOM 670 C CA . GLY A 1 85 ? 0.713 2.839 -8.571 1.00 86.12 85 GLY A CA 1
ATOM 671 C C . GLY A 1 85 ? -0.617 2.746 -9.314 1.00 86.12 85 GLY A C 1
ATOM 672 O O . GLY A 1 85 ? -1.420 3.678 -9.334 1.00 86.12 85 GLY A O 1
ATOM 673 N N . LYS A 1 86 ? -0.882 1.587 -9.921 1.00 85.31 86 LYS A N 1
ATOM 674 C CA . LYS A 1 86 ? -2.162 1.318 -10.591 1.00 85.31 86 LYS A CA 1
ATOM 675 C C . LYS A 1 86 ? -3.216 0.905 -9.564 1.00 85.31 86 LYS A C 1
ATOM 677 O O . LYS A 1 86 ? -2.879 0.118 -8.677 1.00 85.31 86 LYS A O 1
ATOM 682 N N . PRO A 1 87 ? -4.472 1.370 -9.670 1.00 77.31 87 PRO A N 1
ATOM 683 C CA . PRO A 1 87 ? -5.528 0.902 -8.782 1.00 77.31 87 PRO A CA 1
ATOM 684 C C . PRO A 1 87 ? -5.628 -0.619 -8.889 1.00 77.31 87 PRO A C 1
ATOM 686 O O . PRO A 1 87 ? -5.607 -1.168 -9.996 1.00 77.31 87 PRO A O 1
ATOM 689 N N . LEU A 1 88 ? -5.710 -1.303 -7.746 1.00 69.06 88 LEU A N 1
ATOM 690 C CA . LEU A 1 88 ? -5.995 -2.729 -7.790 1.00 69.06 88 LEU A CA 1
ATOM 691 C C . LEU A 1 88 ? -7.386 -2.927 -8.396 1.00 69.06 88 LEU A C 1
ATOM 693 O O . LEU A 1 88 ? -8.301 -2.154 -8.080 1.00 69.06 88 LEU A O 1
ATOM 697 N N . PRO A 1 89 ? -7.574 -3.954 -9.242 1.00 66.38 89 PRO A N 1
ATOM 698 C CA . PRO A 1 89 ? -8.919 -4.387 -9.564 1.00 66.38 89 PRO A CA 1
ATOM 699 C C . PRO A 1 89 ? -9.624 -4.676 -8.239 1.00 66.38 89 PRO A C 1
ATOM 701 O O . PRO A 1 89 ? -9.084 -5.384 -7.386 1.00 66.38 89 PRO A O 1
ATOM 704 N N . LYS A 1 90 ? -10.801 -4.077 -8.035 1.00 58.22 90 LYS A N 1
ATOM 705 C CA . LYS A 1 90 ? -11.645 -4.441 -6.897 1.00 58.22 90 LYS A CA 1
ATOM 706 C C . LYS A 1 90 ? -11.846 -5.946 -6.984 1.00 58.22 90 LYS A C 1
ATOM 708 O O . LYS A 1 90 ? -12.328 -6.421 -8.009 1.00 58.22 90 LYS A O 1
ATOM 713 N N . TRP A 1 91 ? -11.434 -6.675 -5.951 1.00 49.50 91 TRP A N 1
ATOM 714 C CA . TRP A 1 91 ? -11.717 -8.097 -5.881 1.00 49.50 91 TRP A CA 1
ATOM 715 C C . TRP A 1 91 ? -13.239 -8.260 -5.912 1.00 49.50 91 TRP A C 1
ATOM 717 O O . TRP A 1 91 ? -13.947 -7.765 -5.033 1.00 49.50 91 TRP A O 1
ATOM 727 N N . THR A 1 92 ? -13.737 -8.853 -6.992 1.00 40.31 92 THR A N 1
ATOM 728 C CA . THR A 1 92 ? -15.134 -9.258 -7.142 1.00 40.31 92 THR A CA 1
ATOM 729 C C . THR A 1 92 ? -15.180 -10.771 -6.954 1.00 40.31 92 THR A C 1
ATOM 731 O O . THR A 1 92 ? -14.479 -11.448 -7.711 1.00 40.31 92 THR A O 1
ATOM 734 N N . PRO A 1 93 ? -15.926 -11.280 -5.954 1.00 47.44 93 PRO A N 1
ATOM 735 C CA . PRO A 1 93 ? -16.126 -12.715 -5.755 1.00 47.44 93 PRO A CA 1
ATOM 736 C C . PRO A 1 93 ? -16.783 -13.387 -6.964 1.00 47.44 93 PRO A C 1
ATOM 738 O O . PRO A 1 93 ? -17.551 -12.701 -7.680 1.00 47.44 93 PRO A O 1
#

Sequence (93 aa):
MMMLLLAIDSPASNGQRGVWYSHFDGQYICRQIIQYPSSDPILLIAGKDDVHMCDRPLDQTDLTRRKGAEIPPGEFENVWAHFGGKPLPKWTP

pLDDT: mean 78.05, std 13.79, range [40.31, 92.19]